Protein AF-A0A385XJV2-F1 (afdb_monomer_lite)

Sequence (93 aa):
YGNNIISGAIIPSSAAIGIHFYPIWEAASLDEWLYNGGPYELIVLHFILGVCCYIGREWELSYRLGMRPWISVAFTAPVAAAAAVFLVYPIGQ

Foldseek 3Di:
DPDDPVRDDQDAFACVCQPPDDACVNDPHPVRCSVRSVVLSVCLVVVLVVLVVVLVVQQVVCVVVVHDRCVSVVSVVVSVVSCCVSPVVSVVD

Secondary structure (DSSP, 8-state):
----TTT---PPPPTTTTTS---GGGSSSHHHHHHTTHHHHHHHHHHHHHHHHHHHHHHHHHHHTT--SHHHHHHHHHHHHHHIIIIIHHHT-

InterPro domains:
  IPR000484 Photosynthetic reaction centre, L/M [PF00124] (2-93)
  IPR036854 Photosystem II protein D1/D2 superfamily [G3DSA:1.20.85.10] (1-93)
  IPR036854 Photosystem II protein D1/D2 superfamily [SSF81483] (1-93)
  IPR055266 Photosystem II protein D1/D2 [PTHR33149] (1-93)

Radius of gyration: 17.24 Å; chains: 1; bounding box: 36×31×47 Å

pLDDT: mean 98.09, std 2.47, range [75.25, 98.81]

Structure (mmCIF, N/CA/C/O backbone):
data_AF-A0A385XJV2-F1
#
_entry.id   AF-A0A385XJV2-F1
#
loop_
_atom_site.group_PDB
_atom_site.id
_atom_site.type_symbol
_atom_site.label_atom_id
_atom_site.label_alt_id
_atom_site.label_comp_id
_atom_site.label_asym_id
_atom_site.label_entity_id
_atom_site.label_seq_id
_atom_site.pdbx_PDB_ins_code
_atom_site.Cartn_x
_atom_site.Cartn_y
_atom_site.Cartn_z
_atom_site.occupancy
_atom_site.B_iso_or_equiv
_atom_site.auth_seq_id
_atom_site.auth_comp_id
_atom_site.auth_asym_id
_atom_site.auth_atom_id
_atom_site.pdbx_PDB_model_num
ATOM 1 N N . TYR A 1 1 ? 18.210 12.908 -11.211 1.00 75.25 1 TYR A N 1
ATOM 2 C CA . TYR A 1 1 ? 16.818 13.169 -11.634 1.00 75.25 1 TYR A CA 1
ATOM 3 C C . TYR A 1 1 ? 16.303 14.427 -10.934 1.00 75.25 1 TYR A C 1
ATOM 5 O O . TYR A 1 1 ? 15.881 14.322 -9.794 1.00 75.25 1 TYR A O 1
ATOM 13 N N . GLY A 1 2 ? 16.442 15.617 -11.539 1.00 97.75 2 GLY A N 1
ATOM 14 C CA . GLY A 1 2 ? 16.261 16.939 -10.898 1.00 97.75 2 GLY A CA 1
ATOM 15 C C . GLY A 1 2 ? 14.828 17.316 -10.486 1.00 97.75 2 GLY A C 1
ATOM 16 O O . GLY A 1 2 ? 14.312 18.328 -10.946 1.00 97.75 2 GLY A O 1
ATOM 17 N N . ASN A 1 3 ? 14.200 16.513 -9.627 1.00 98.44 3 ASN A N 1
ATOM 18 C CA . ASN A 1 3 ? 12.860 16.733 -9.084 1.00 98.44 3 ASN A CA 1
ATOM 19 C C . ASN A 1 3 ? 12.902 17.455 -7.723 1.00 98.44 3 ASN A C 1
ATOM 21 O O . ASN A 1 3 ? 13.861 17.323 -6.964 1.00 98.44 3 ASN A O 1
ATOM 25 N N . ASN A 1 4 ? 11.833 18.185 -7.403 1.00 98.12 4 ASN A N 1
ATOM 26 C CA . ASN A 1 4 ? 11.556 18.779 -6.086 1.00 98.12 4 ASN A CA 1
ATOM 27 C C . ASN A 1 4 ? 10.420 18.015 -5.364 1.00 98.12 4 ASN A C 1
ATOM 29 O O . ASN A 1 4 ? 9.973 16.982 -5.850 1.00 98.12 4 ASN A O 1
ATOM 33 N N . ILE A 1 5 ? 9.920 18.517 -4.226 1.00 98.31 5 ILE A N 1
ATOM 34 C CA . ILE A 1 5 ? 8.858 17.848 -3.438 1.00 98.31 5 ILE A CA 1
ATOM 35 C C . ILE A 1 5 ? 7.557 17.648 -4.237 1.00 98.31 5 ILE A C 1
ATOM 37 O O . ILE A 1 5 ? 6.871 16.654 -4.038 1.00 98.31 5 ILE A O 1
ATOM 41 N N . ILE A 1 6 ? 7.217 18.570 -5.143 1.00 98.25 6 ILE A N 1
ATOM 42 C CA . ILE A 1 6 ? 5.969 18.514 -5.921 1.00 98.25 6 ILE A CA 1
ATOM 43 C C . ILE A 1 6 ? 6.101 17.603 -7.148 1.00 98.25 6 ILE A C 1
ATOM 45 O O . ILE A 1 6 ? 5.135 16.971 -7.557 1.00 98.25 6 ILE A O 1
ATOM 49 N N . SER A 1 7 ? 7.292 17.550 -7.747 1.00 98.12 7 SER A N 1
ATOM 50 C CA . SER A 1 7 ? 7.563 16.789 -8.981 1.00 98.12 7 SER A CA 1
ATOM 51 C C . SER A 1 7 ? 8.154 15.401 -8.734 1.00 98.12 7 SER A C 1
ATOM 53 O O . SER A 1 7 ? 8.184 14.573 -9.640 1.00 98.12 7 SER A O 1
ATOM 55 N N . GLY A 1 8 ? 8.645 15.136 -7.524 1.00 98.38 8 GLY A N 1
ATOM 56 C CA . GLY A 1 8 ? 9.188 13.843 -7.140 1.00 98.38 8 GLY A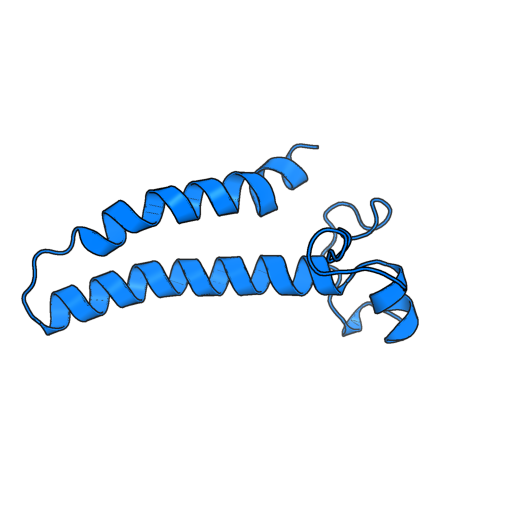 CA 1
ATOM 57 C C . GLY A 1 8 ? 8.086 12.801 -6.991 1.00 98.38 8 GLY A C 1
ATOM 58 O O . GLY A 1 8 ? 7.112 13.014 -6.277 1.00 98.38 8 GLY A O 1
ATOM 59 N N . ALA A 1 9 ? 8.268 11.652 -7.633 1.00 98.44 9 ALA A N 1
ATOM 60 C CA . ALA A 1 9 ? 7.369 10.515 -7.523 1.00 98.44 9 ALA A CA 1
ATOM 61 C C . ALA A 1 9 ? 8.149 9.205 -7.633 1.00 98.44 9 ALA A C 1
ATOM 63 O O . ALA A 1 9 ? 9.250 9.160 -8.190 1.00 98.44 9 ALA A O 1
ATOM 64 N N . ILE A 1 10 ? 7.542 8.134 -7.130 1.00 98.38 10 ILE A N 1
ATOM 65 C CA . ILE A 1 10 ? 7.939 6.766 -7.454 1.00 98.38 10 ILE A CA 1
ATOM 66 C C . ILE A 1 10 ? 7.088 6.353 -8.648 1.00 98.38 10 ILE A C 1
ATOM 68 O O . ILE A 1 10 ? 5.862 6.304 -8.552 1.00 98.38 10 ILE A O 1
ATOM 72 N N . ILE A 1 11 ? 7.742 6.138 -9.786 1.00 98.25 11 ILE A N 1
ATOM 73 C CA . ILE A 1 11 ? 7.063 5.809 -11.040 1.00 98.25 11 ILE A CA 1
ATOM 74 C C . ILE A 1 11 ? 6.489 4.383 -10.945 1.00 98.25 11 ILE A C 1
ATOM 76 O O . ILE A 1 11 ? 7.197 3.509 -10.438 1.00 98.25 11 ILE A O 1
ATOM 80 N N . PRO A 1 12 ? 5.242 4.139 -11.405 1.00 98.38 12 PRO A N 1
ATOM 81 C CA . PRO A 1 12 ? 4.653 2.803 -11.440 1.00 98.38 12 PRO A CA 1
ATOM 82 C C . PRO A 1 12 ? 5.500 1.781 -12.199 1.00 98.38 12 PRO A C 1
ATOM 84 O O . PRO A 1 12 ? 6.268 2.139 -13.094 1.00 98.38 12 PRO A O 1
ATOM 87 N N . SER A 1 13 ? 5.329 0.507 -11.851 1.00 98.31 13 SER A N 1
ATOM 88 C CA . SER A 1 13 ? 6.000 -0.605 -12.526 1.00 98.31 13 SER A CA 1
ATOM 89 C C . SER A 1 13 ? 5.644 -0.653 -14.016 1.00 98.31 13 SER A C 1
ATOM 91 O O . SER A 1 13 ? 4.554 -0.253 -14.430 1.00 98.31 13 SER A O 1
ATOM 93 N N . SER A 1 14 ? 6.593 -1.112 -14.832 1.00 98.31 14 SER A N 1
ATOM 94 C CA . SER A 1 14 ? 6.451 -1.147 -16.290 1.00 98.31 14 SER A CA 1
ATOM 95 C C . SER A 1 14 ? 5.224 -1.952 -16.734 1.00 98.31 14 SER A C 1
ATOM 97 O O . SER A 1 14 ? 5.007 -3.069 -16.271 1.00 98.31 14 SER A O 1
ATOM 99 N N . ALA A 1 15 ? 4.476 -1.451 -17.722 1.00 97.94 15 ALA A N 1
ATOM 100 C CA . ALA A 1 15 ? 3.358 -2.185 -18.323 1.00 97.94 15 ALA A CA 1
ATOM 101 C C . ALA A 1 15 ? 3.791 -3.500 -19.006 1.00 97.94 15 ALA A C 1
ATOM 103 O O . ALA A 1 15 ? 2.955 -4.368 -19.233 1.00 97.94 15 ALA A O 1
ATOM 104 N N . ALA A 1 16 ? 5.087 -3.673 -19.301 1.00 98.12 16 ALA A N 1
ATOM 105 C CA . ALA A 1 16 ? 5.634 -4.943 -19.782 1.00 98.12 16 ALA A CA 1
ATOM 106 C C . ALA A 1 16 ? 5.584 -6.060 -18.720 1.00 98.12 16 ALA A C 1
ATOM 108 O O . ALA A 1 16 ? 5.533 -7.230 -19.083 1.00 98.12 16 ALA A O 1
ATOM 109 N N . ILE A 1 17 ? 5.579 -5.703 -17.428 1.00 98.06 17 ILE A N 1
ATOM 110 C CA . ILE A 1 17 ? 5.354 -6.639 -16.315 1.00 98.06 17 ILE A CA 1
ATOM 111 C C . ILE A 1 17 ? 3.857 -6.961 -16.192 1.00 98.06 17 ILE A C 1
ATOM 113 O O . ILE A 1 17 ? 3.486 -8.085 -15.867 1.00 98.06 17 ILE A O 1
ATOM 117 N N . GLY A 1 18 ? 2.974 -5.995 -16.458 1.00 96.44 18 GLY A N 1
ATOM 118 C CA . GLY A 1 18 ? 1.533 -6.172 -16.277 1.00 96.44 18 GLY A CA 1
ATOM 119 C C . GLY A 1 18 ? 1.185 -6.482 -14.816 1.00 96.44 18 GLY A C 1
ATOM 120 O O . GLY A 1 18 ? 1.535 -5.714 -13.925 1.00 96.44 18 GLY A O 1
ATOM 121 N N . ILE A 1 19 ? 0.510 -7.612 -14.580 1.00 96.12 19 ILE A N 1
ATOM 122 C CA . ILE A 1 19 ? 0.112 -8.097 -13.242 1.00 96.12 19 ILE A CA 1
ATOM 123 C C . ILE A 1 19 ? 1.018 -9.217 -12.705 1.00 96.12 19 ILE A C 1
ATOM 125 O O . ILE A 1 19 ? 0.659 -9.901 -11.743 1.00 96.12 19 ILE A O 1
ATOM 129 N N . HIS A 1 20 ? 2.162 -9.462 -13.348 1.00 98.12 20 HIS A N 1
ATOM 130 C CA . HIS A 1 20 ? 3.139 -10.413 -12.833 1.00 98.12 20 HIS A CA 1
ATOM 131 C C . HIS A 1 20 ? 3.767 -9.887 -11.543 1.00 98.12 20 HIS A C 1
ATOM 133 O O . HIS A 1 20 ? 4.045 -8.700 -11.417 1.00 98.12 20 HIS A O 1
ATOM 139 N N . PHE A 1 21 ? 4.011 -10.798 -10.602 1.00 98.25 21 PHE A N 1
ATOM 140 C CA . PHE A 1 21 ? 4.727 -10.475 -9.376 1.00 98.25 21 PHE A CA 1
ATOM 141 C C . PHE A 1 21 ? 6.218 -10.304 -9.686 1.00 98.25 21 PHE A C 1
ATOM 143 O O . PHE A 1 21 ? 6.850 -11.276 -10.106 1.00 98.25 21 PHE A O 1
ATOM 150 N N . TYR A 1 22 ? 6.779 -9.106 -9.484 1.00 98.56 22 TYR A N 1
ATOM 151 C CA . TYR A 1 22 ? 8.168 -8.777 -9.839 1.00 98.56 22 TYR A CA 1
ATOM 152 C C . TYR A 1 22 ? 9.027 -8.403 -8.611 1.00 98.56 22 TYR A C 1
ATOM 154 O O . TYR A 1 22 ? 9.419 -7.244 -8.398 1.00 98.56 22 TYR A O 1
ATOM 162 N N . PRO A 1 23 ? 9.347 -9.389 -7.752 1.00 98.50 23 PRO A N 1
ATOM 163 C CA . PRO A 1 23 ? 10.214 -9.183 -6.601 1.00 98.50 23 PRO A CA 1
ATOM 164 C C . PRO A 1 23 ? 11.670 -8.967 -7.032 1.00 98.50 23 PRO A C 1
ATOM 166 O O . PRO A 1 23 ? 12.071 -9.283 -8.148 1.00 98.50 23 PRO A O 1
ATOM 169 N N . ILE A 1 24 ? 12.504 -8.484 -6.106 1.00 98.62 24 ILE A N 1
ATOM 170 C CA . ILE A 1 24 ? 13.921 -8.174 -6.377 1.00 98.62 24 ILE A CA 1
ATOM 171 C C . ILE A 1 24 ? 14.676 -9.367 -6.987 1.00 98.62 24 ILE A C 1
ATOM 173 O O . ILE A 1 24 ? 15.530 -9.173 -7.844 1.00 98.62 24 ILE A O 1
ATOM 177 N N . TRP A 1 25 ? 14.364 -10.594 -6.559 1.00 98.38 25 TRP A N 1
ATOM 178 C CA . TRP A 1 25 ? 15.040 -11.811 -7.023 1.00 98.38 25 TRP A CA 1
ATOM 179 C C . TRP A 1 25 ? 14.574 -12.319 -8.395 1.00 98.38 25 TRP A C 1
ATOM 181 O O . TRP A 1 25 ? 15.137 -13.295 -8.879 1.00 98.38 25 TRP A O 1
ATOM 191 N N . GLU A 1 26 ? 13.568 -11.690 -9.005 1.00 98.44 26 GLU A N 1
ATOM 192 C CA . GLU A 1 26 ? 13.141 -12.000 -10.377 1.00 98.44 26 GLU A CA 1
ATOM 193 C C . GLU A 1 26 ? 13.960 -11.221 -11.421 1.00 98.44 26 GLU A C 1
ATOM 195 O O . GLU A 1 26 ? 14.035 -11.614 -12.581 1.00 98.44 26 GLU A O 1
ATOM 200 N N . ALA A 1 27 ? 14.615 -10.131 -11.009 1.00 98.38 27 ALA A N 1
ATOM 201 C CA . ALA A 1 27 ? 15.500 -9.351 -11.867 1.00 98.38 27 ALA A CA 1
ATOM 202 C C . ALA A 1 27 ? 16.908 -9.966 -11.928 1.00 98.38 27 ALA A C 1
ATOM 204 O O . ALA A 1 27 ? 17.423 -10.480 -10.932 1.00 98.38 27 ALA A O 1
ATOM 205 N N . ALA A 1 28 ? 17.601 -9.825 -13.061 1.00 98.38 28 ALA A N 1
ATOM 206 C CA . ALA A 1 28 ? 18.998 -10.239 -13.192 1.00 98.38 28 ALA A CA 1
ATOM 207 C C . ALA A 1 28 ? 19.959 -9.328 -12.405 1.00 98.38 28 ALA A C 1
ATOM 209 O O . ALA A 1 28 ? 21.094 -9.708 -12.111 1.00 98.38 28 ALA A O 1
ATOM 210 N N . SER A 1 29 ? 19.528 -8.106 -12.076 1.00 98.56 29 SER A N 1
ATOM 211 C CA . SER A 1 29 ? 20.297 -7.140 -11.292 1.00 98.56 29 SER A CA 1
ATOM 212 C C . SER A 1 29 ? 19.399 -6.105 -10.613 1.00 98.56 29 SER A C 1
ATOM 214 O O . SER A 1 29 ? 18.245 -5.903 -10.995 1.00 98.56 29 SER A O 1
ATOM 216 N N . LEU A 1 30 ? 19.953 -5.381 -9.635 1.00 98.62 30 LEU A N 1
ATOM 217 C CA . LEU A 1 30 ? 19.247 -4.266 -9.003 1.00 98.62 30 LEU A CA 1
ATOM 218 C C . LEU A 1 30 ? 18.979 -3.115 -9.988 1.00 98.62 30 LEU A C 1
ATOM 220 O O . LEU A 1 30 ? 17.933 -2.480 -9.902 1.00 98.62 30 LEU A O 1
ATOM 224 N N . ASP A 1 31 ? 19.887 -2.863 -10.934 1.00 98.62 31 ASP A N 1
ATOM 225 C CA . ASP A 1 31 ? 19.719 -1.803 -11.935 1.00 98.62 31 ASP A CA 1
ATOM 226 C C . ASP A 1 31 ? 18.534 -2.089 -12.864 1.00 98.62 31 ASP A C 1
ATOM 228 O O . ASP A 1 31 ? 17.725 -1.200 -13.127 1.00 98.62 31 ASP A O 1
ATOM 232 N N . GLU A 1 32 ? 18.378 -3.342 -13.303 1.00 98.62 32 GLU A N 1
ATOM 233 C CA . GLU A 1 32 ? 17.199 -3.783 -14.056 1.00 98.62 32 GLU A CA 1
ATOM 234 C C . GLU A 1 32 ? 15.918 -3.638 -13.225 1.00 98.62 32 GLU A C 1
ATOM 236 O O . GLU A 1 32 ? 14.899 -3.146 -13.714 1.00 98.62 32 GLU A O 1
ATOM 241 N N . TRP A 1 33 ? 15.959 -4.030 -11.949 1.00 98.75 33 TRP A N 1
ATOM 242 C CA . TRP A 1 33 ? 14.810 -3.898 -11.057 1.00 98.75 33 TRP A CA 1
ATOM 243 C C . TRP A 1 33 ? 14.379 -2.434 -10.873 1.00 98.75 33 TRP A C 1
ATOM 245 O O . TRP A 1 33 ? 13.186 -2.122 -10.924 1.00 98.75 33 TRP A O 1
ATOM 255 N N . LEU A 1 34 ? 15.342 -1.517 -10.728 1.00 98.62 34 LEU A N 1
ATOM 256 C CA . LEU A 1 34 ? 15.090 -0.075 -10.658 1.00 98.62 34 LEU A CA 1
ATOM 257 C C . LEU A 1 34 ? 14.570 0.484 -11.987 1.00 98.62 34 LEU A C 1
ATOM 259 O O . LEU A 1 34 ? 13.653 1.305 -11.975 1.00 98.62 34 LEU A O 1
ATOM 263 N N . TYR A 1 35 ? 15.115 0.029 -13.117 1.00 98.44 35 TYR A N 1
ATOM 264 C CA . TYR A 1 35 ? 14.679 0.445 -14.451 1.00 98.44 35 TYR A CA 1
ATOM 265 C C . TYR A 1 35 ? 13.210 0.089 -14.714 1.00 98.44 35 TYR A C 1
ATOM 267 O O . TYR A 1 35 ? 12.459 0.907 -15.241 1.00 98.44 35 TYR A O 1
ATOM 275 N N . ASN A 1 36 ? 12.784 -1.102 -14.29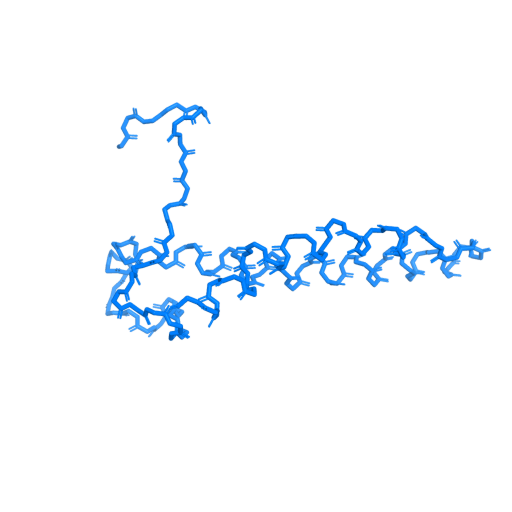1 1.00 98.62 36 ASN A N 1
ATOM 276 C CA . ASN A 1 36 ? 11.424 -1.598 -14.504 1.00 98.62 36 ASN A CA 1
ATOM 277 C C . ASN A 1 36 ? 10.401 -1.124 -13.453 1.00 98.62 36 ASN A C 1
ATOM 279 O O . ASN A 1 36 ? 9.235 -1.523 -13.501 1.00 98.62 36 ASN A O 1
ATOM 283 N N . GLY A 1 37 ? 10.801 -0.264 -12.510 1.00 98.44 37 GLY A N 1
ATOM 284 C CA . GLY A 1 37 ? 9.896 0.272 -11.490 1.00 98.44 37 GLY A CA 1
ATOM 285 C C . GLY A 1 37 ? 9.514 -0.745 -10.410 1.00 98.44 37 GLY A C 1
ATOM 286 O O . GLY A 1 37 ? 8.447 -0.636 -9.808 1.00 98.44 37 GLY A O 1
ATOM 287 N N . GLY A 1 38 ? 10.382 -1.715 -10.122 1.00 98.50 38 GLY A N 1
ATOM 288 C CA . GLY A 1 38 ? 10.188 -2.678 -9.038 1.00 98.50 38 GLY A CA 1
ATOM 289 C C . GLY A 1 38 ? 9.921 -2.073 -7.642 1.00 98.50 38 GLY A C 1
ATOM 290 O O . GLY A 1 38 ? 9.121 -2.646 -6.897 1.00 98.50 38 GLY A O 1
ATOM 291 N N . PRO A 1 39 ? 10.483 -0.898 -7.261 1.00 98.81 39 PRO A N 1
ATOM 292 C CA . PRO A 1 39 ? 10.147 -0.263 -5.985 1.00 98.81 39 PRO A CA 1
ATOM 293 C C . PRO A 1 39 ? 8.657 0.022 -5.790 1.00 98.81 39 PRO A C 1
ATOM 295 O O . PRO A 1 39 ? 8.181 -0.028 -4.658 1.00 98.81 39 PRO A O 1
ATOM 298 N N . TYR A 1 40 ? 7.922 0.329 -6.863 1.00 98.75 40 TYR A N 1
ATOM 299 C CA . TYR A 1 40 ? 6.502 0.663 -6.772 1.00 98.75 40 TYR A CA 1
ATOM 300 C C . TYR A 1 40 ? 5.682 -0.522 -6.260 1.00 98.75 40 TYR A C 1
ATOM 302 O O . TYR A 1 40 ? 4.966 -0.388 -5.267 1.00 98.75 40 TYR A O 1
ATOM 310 N N . GLU A 1 41 ? 5.845 -1.691 -6.882 1.00 98.50 41 GLU A N 1
ATOM 311 C CA . GLU A 1 41 ? 5.154 -2.917 -6.485 1.00 98.50 41 GLU A CA 1
ATOM 312 C C . GLU A 1 41 ? 5.512 -3.321 -5.048 1.00 98.50 41 GLU A C 1
ATOM 314 O O . GLU A 1 41 ? 4.623 -3.578 -4.233 1.00 98.50 41 GLU A O 1
ATOM 319 N N . LEU A 1 42 ? 6.804 -3.282 -4.694 1.00 98.69 42 LEU A N 1
ATOM 320 C CA . LEU A 1 42 ? 7.261 -3.578 -3.335 1.00 98.69 42 LEU A CA 1
ATOM 321 C C . LEU A 1 42 ? 6.566 -2.675 -2.311 1.00 98.69 42 LEU A C 1
ATOM 323 O O . LEU A 1 42 ? 6.026 -3.176 -1.323 1.00 98.69 42 LEU A O 1
ATOM 327 N N . ILE A 1 43 ? 6.567 -1.359 -2.537 1.00 98.75 43 ILE A N 1
ATOM 328 C CA . ILE A 1 43 ? 5.983 -0.388 -1.606 1.00 98.75 43 ILE A CA 1
ATOM 329 C C . ILE A 1 43 ? 4.478 -0.595 -1.484 1.00 98.75 43 ILE A C 1
ATOM 331 O O . ILE A 1 43 ? 3.982 -0.672 -0.363 1.00 98.75 43 ILE A O 1
ATOM 335 N N . VAL A 1 44 ? 3.759 -0.710 -2.603 1.00 98.56 44 VAL A N 1
ATOM 336 C CA . VAL A 1 44 ? 2.299 -0.867 -2.604 1.00 98.56 44 VAL A CA 1
ATOM 337 C C . VAL A 1 44 ? 1.886 -2.131 -1.851 1.00 98.56 44 VAL A C 1
ATOM 339 O O . VAL A 1 44 ? 1.047 -2.055 -0.953 1.00 98.56 44 VAL A O 1
ATOM 342 N N . LEU A 1 45 ? 2.498 -3.281 -2.147 1.00 98.50 45 LEU A N 1
ATOM 343 C CA . LEU A 1 45 ? 2.118 -4.547 -1.517 1.00 98.50 45 LEU A CA 1
ATOM 344 C C . LEU A 1 45 ? 2.401 -4.550 -0.008 1.00 98.50 45 LEU A C 1
ATOM 346 O O . LEU A 1 45 ? 1.530 -4.918 0.785 1.00 98.50 45 LEU A O 1
ATOM 350 N N . HIS A 1 46 ? 3.580 -4.084 0.415 1.00 98.69 46 HIS A N 1
ATOM 351 C CA . HIS A 1 46 ? 3.915 -4.011 1.842 1.00 98.69 46 HIS A CA 1
ATOM 352 C C . HIS A 1 46 ? 3.078 -2.961 2.576 1.00 98.69 46 HIS A C 1
ATOM 354 O O . HIS A 1 46 ? 2.677 -3.191 3.718 1.00 98.69 46 HIS A O 1
ATOM 360 N N . PHE A 1 47 ? 2.776 -1.831 1.931 1.00 98.75 47 PHE A N 1
ATOM 361 C CA . PHE A 1 47 ? 1.890 -0.810 2.478 1.00 98.75 47 PHE A CA 1
ATOM 362 C C . PHE A 1 47 ? 0.496 -1.378 2.744 1.00 98.75 47 PHE A C 1
ATOM 364 O O . PHE A 1 47 ? 0.007 -1.238 3.863 1.00 98.75 47 PHE A O 1
ATOM 371 N N . ILE A 1 48 ? -0.113 -2.065 1.768 1.00 98.50 48 ILE A N 1
ATOM 372 C CA . ILE A 1 48 ? -1.452 -2.655 1.915 1.00 98.50 48 ILE A CA 1
ATOM 373 C C . ILE A 1 48 ? -1.481 -3.685 3.050 1.00 98.50 48 ILE A C 1
ATOM 375 O O . ILE A 1 48 ? -2.361 -3.620 3.907 1.00 98.50 48 ILE A O 1
ATOM 379 N N . LEU A 1 49 ? -0.492 -4.582 3.126 1.00 98.62 49 LEU A N 1
ATOM 380 C CA . LEU A 1 49 ? -0.375 -5.517 4.251 1.00 98.62 49 LEU A CA 1
ATOM 381 C C . LEU A 1 49 ? -0.244 -4.775 5.590 1.00 98.62 49 LEU A C 1
ATOM 383 O O . LEU A 1 49 ? -0.940 -5.099 6.553 1.00 98.62 49 LEU A O 1
ATOM 387 N N . GLY A 1 50 ? 0.603 -3.746 5.640 1.00 98.75 50 GLY A N 1
ATOM 388 C CA . GLY A 1 50 ? 0.820 -2.923 6.825 1.00 98.75 50 GLY A CA 1
ATOM 389 C C . GLY A 1 50 ? -0.452 -2.233 7.320 1.00 98.75 50 GLY A C 1
ATOM 390 O O . GLY A 1 50 ? -0.772 -2.331 8.505 1.00 98.75 50 GLY A O 1
ATOM 391 N N . VAL A 1 51 ? -1.212 -1.576 6.437 1.00 98.69 51 VAL A N 1
ATOM 392 C CA . VAL A 1 51 ? -2.450 -0.878 6.830 1.00 98.69 51 VAL A CA 1
ATOM 393 C C . VAL A 1 51 ? -3.582 -1.842 7.182 1.00 98.69 51 VAL A C 1
ATOM 395 O O . VAL A 1 51 ? -4.350 -1.554 8.098 1.00 98.69 51 VAL A O 1
ATOM 398 N N . CYS A 1 52 ? -3.647 -3.018 6.550 1.00 98.50 52 CYS A N 1
ATOM 399 C CA . CYS A 1 52 ? -4.571 -4.083 6.946 1.00 98.50 52 CYS A CA 1
ATOM 400 C C . CYS A 1 52 ? -4.279 -4.580 8.369 1.00 98.50 52 CYS A C 1
ATOM 402 O O . CYS A 1 52 ? -5.187 -4.674 9.197 1.00 98.50 52 CYS A O 1
ATOM 404 N N . CYS A 1 53 ? -3.008 -4.821 8.699 1.00 98.69 53 CYS A N 1
ATOM 405 C CA . CYS A 1 53 ? -2.597 -5.138 10.067 1.00 98.69 53 CYS A CA 1
ATOM 406 C C . CYS A 1 53 ? -2.884 -3.980 11.034 1.00 98.69 53 CYS A C 1
ATOM 408 O O . CYS A 1 53 ? -3.247 -4.211 12.187 1.00 98.69 53 CYS A O 1
ATOM 410 N N . TYR A 1 54 ? -2.765 -2.732 10.576 1.00 98.75 54 TYR A N 1
ATOM 411 C CA . TYR A 1 54 ? -3.039 -1.557 11.396 1.00 98.75 54 TYR A CA 1
ATOM 412 C C . TYR A 1 54 ? -4.520 -1.445 11.793 1.00 98.75 54 TYR A C 1
ATOM 414 O O . TYR A 1 54 ? -4.797 -1.139 12.951 1.00 98.75 54 TYR A O 1
ATOM 422 N N . ILE A 1 55 ? -5.461 -1.797 10.902 1.00 98.69 55 ILE A N 1
ATOM 423 C CA . ILE A 1 55 ? -6.888 -1.951 11.259 1.00 98.69 55 ILE A CA 1
ATOM 424 C C . ILE A 1 55 ? -7.033 -2.927 12.438 1.00 98.69 55 ILE A C 1
ATOM 426 O O . ILE A 1 55 ? -7.708 -2.632 13.428 1.00 98.69 55 ILE A O 1
ATOM 430 N N . GLY A 1 56 ? -6.371 -4.086 12.348 1.00 98.50 56 GLY A N 1
ATOM 431 C CA . GLY A 1 56 ? -6.373 -5.098 13.406 1.00 98.50 56 GLY A CA 1
ATOM 432 C C . GLY A 1 56 ? -5.767 -4.586 14.714 1.00 98.50 56 GLY A C 1
ATOM 4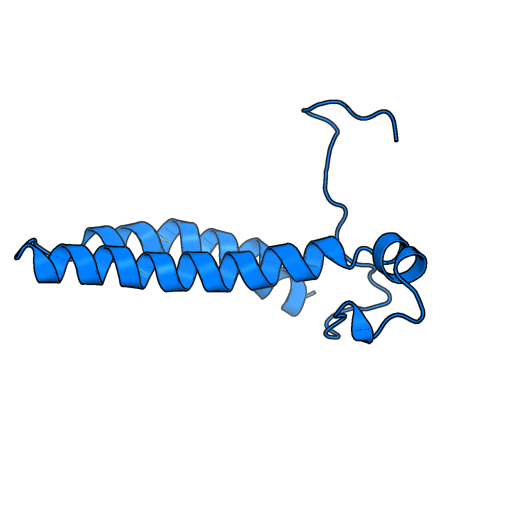33 O O . GLY A 1 56 ? -6.323 -4.827 15.781 1.00 98.50 56 GLY A O 1
ATOM 434 N N . ARG A 1 57 ? -4.678 -3.814 14.638 1.00 98.81 57 ARG A N 1
ATOM 435 C CA . ARG A 1 57 ? -4.029 -3.192 15.800 1.00 98.81 57 ARG A CA 1
ATOM 436 C C . ARG A 1 57 ? -4.936 -2.184 16.508 1.00 98.81 57 ARG A C 1
ATOM 438 O O . ARG A 1 57 ? -4.963 -2.169 17.737 1.00 98.81 57 ARG A O 1
ATOM 445 N N . GLU A 1 58 ? -5.665 -1.345 15.770 1.00 98.69 58 GLU A N 1
ATOM 446 C CA . GLU A 1 58 ? -6.628 -0.405 16.366 1.00 98.69 58 GLU A CA 1
ATOM 447 C C . GLU A 1 58 ? -7.733 -1.142 17.124 1.00 98.69 58 GLU A C 1
ATOM 449 O O . GLU A 1 58 ? -8.081 -0.773 18.250 1.00 98.69 58 GLU A O 1
ATOM 454 N N . TRP A 1 59 ? -8.244 -2.224 16.534 1.00 98.69 59 TRP A N 1
ATOM 455 C CA . TRP A 1 59 ? -9.209 -3.089 17.197 1.00 98.69 59 TRP A CA 1
ATOM 456 C C . TRP A 1 59 ? -8.611 -3.759 18.439 1.00 98.69 59 TRP A C 1
ATOM 458 O O . TRP A 1 59 ? -9.209 -3.681 19.514 1.00 98.69 59 TRP A O 1
ATOM 468 N N . GLU A 1 60 ? -7.426 -4.366 18.326 1.00 98.81 60 GLU A N 1
ATOM 469 C CA . GLU A 1 60 ? -6.785 -5.076 19.432 1.00 98.81 60 GLU A CA 1
ATOM 470 C C . GLU A 1 60 ? -6.578 -4.142 20.625 1.00 98.81 60 GLU A C 1
ATOM 472 O O . GLU A 1 60 ? -6.974 -4.477 21.741 1.00 98.81 60 GLU A O 1
ATOM 477 N N . LEU A 1 61 ? -6.031 -2.944 20.403 1.00 98.75 61 LEU A N 1
ATOM 478 C CA . LEU A 1 61 ? -5.824 -1.978 21.479 1.00 98.75 61 LEU A CA 1
ATOM 479 C C . LEU A 1 61 ? -7.150 -1.564 22.131 1.00 98.75 61 LEU A C 1
ATOM 481 O O . LEU A 1 61 ? -7.228 -1.502 23.359 1.00 98.75 61 LEU A O 1
ATOM 485 N N . SER A 1 62 ? -8.198 -1.333 21.330 1.00 98.56 62 SER A N 1
ATOM 486 C CA . SER A 1 62 ? -9.526 -1.004 21.860 1.00 98.56 62 SER A CA 1
ATOM 487 C C . SER A 1 62 ? -10.052 -2.108 22.783 1.00 98.56 62 SER A C 1
ATOM 489 O O . SER A 1 62 ? -10.542 -1.816 23.872 1.00 98.56 62 SER A O 1
ATOM 491 N N . TYR A 1 63 ? -9.852 -3.374 22.407 1.00 98.38 63 TYR A N 1
ATOM 492 C CA . TYR A 1 63 ? -10.238 -4.524 23.215 1.00 98.38 63 TYR A CA 1
ATOM 493 C C . TYR A 1 63 ? -9.432 -4.611 24.517 1.00 98.38 63 TYR A C 1
ATOM 495 O O . TYR A 1 63 ? -10.017 -4.758 25.589 1.00 98.38 63 TYR A O 1
ATOM 503 N N . ARG A 1 64 ? -8.100 -4.458 24.453 1.00 98.69 64 ARG A N 1
ATOM 504 C CA . ARG A 1 64 ? -7.221 -4.508 25.640 1.00 98.69 64 ARG A CA 1
ATOM 505 C C . ARG A 1 64 ? -7.553 -3.430 26.673 1.00 98.69 64 ARG A C 1
ATOM 507 O O . ARG A 1 64 ? -7.347 -3.656 27.860 1.00 98.69 64 ARG A O 1
ATOM 514 N N . LEU A 1 65 ? -8.061 -2.280 26.229 1.00 98.62 65 LEU A N 1
ATOM 515 C CA . LEU A 1 65 ? -8.441 -1.159 27.091 1.00 98.62 65 LEU A CA 1
ATOM 516 C C . LEU A 1 65 ? -9.934 -1.145 27.469 1.00 98.62 65 LEU A C 1
ATOM 518 O O . LEU A 1 65 ? -10.374 -0.221 28.148 1.00 98.62 65 LEU A O 1
ATOM 522 N N . GLY A 1 66 ? -10.730 -2.128 27.030 1.00 98.25 66 GLY A N 1
ATOM 523 C CA . GLY A 1 66 ? -12.177 -2.155 27.280 1.00 98.25 66 GLY A CA 1
ATOM 524 C C . GLY A 1 66 ? -12.947 -1.015 26.597 1.00 98.25 66 GLY A C 1
ATOM 525 O O . GLY A 1 66 ? -14.031 -0.636 27.040 1.00 98.25 66 GLY A O 1
ATOM 526 N N . MET A 1 67 ? -12.386 -0.440 25.532 1.00 98.75 67 MET A N 1
ATOM 527 C CA . MET A 1 67 ? -13.015 0.605 24.729 1.00 98.75 67 MET A CA 1
ATOM 528 C C . MET A 1 67 ? -14.028 0.005 23.748 1.00 98.75 67 MET A C 1
ATOM 530 O O . MET A 1 67 ? -13.996 -1.179 23.414 1.00 98.75 67 MET A O 1
ATOM 534 N N . ARG A 1 68 ? -14.924 0.846 23.223 1.00 98.38 68 ARG A N 1
ATOM 535 C CA . ARG A 1 68 ? -15.825 0.430 22.143 1.00 98.38 68 ARG A CA 1
ATOM 536 C C . ARG A 1 68 ? -15.046 0.356 20.802 1.00 98.38 68 ARG A C 1
ATOM 538 O O . ARG A 1 68 ? -14.285 1.281 20.516 1.00 98.38 68 ARG A O 1
ATOM 545 N N . 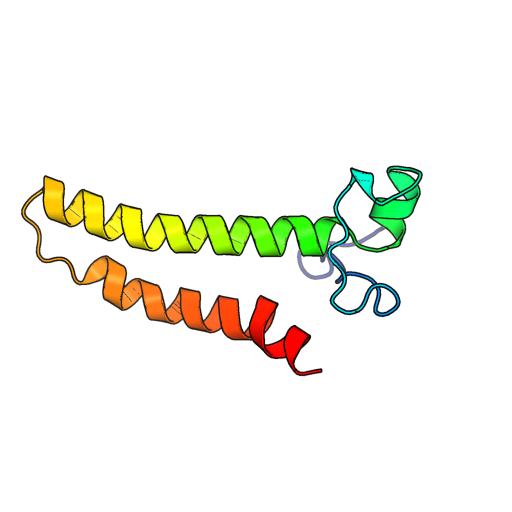PRO A 1 69 ? -15.242 -0.669 19.950 1.00 97.12 69 PRO A N 1
ATOM 546 C CA . PRO A 1 69 ? -14.273 -1.036 18.905 1.00 97.12 69 PRO A CA 1
ATOM 547 C C . PRO A 1 69 ? -14.479 -0.383 17.518 1.00 97.12 69 PRO A C 1
ATOM 549 O O . PRO A 1 69 ? -14.121 -0.981 16.509 1.00 97.12 69 PRO A O 1
ATOM 552 N N . TRP A 1 70 ? -15.075 0.810 17.403 1.00 98.38 70 TRP A N 1
ATOM 553 C CA . TRP A 1 70 ? -15.430 1.369 16.075 1.00 98.38 70 TRP A CA 1
ATOM 554 C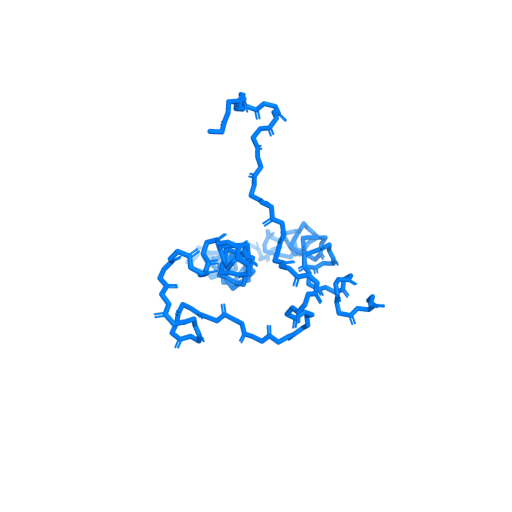 C . TRP A 1 70 ? -14.375 2.256 15.414 1.00 98.38 70 TRP A C 1
ATOM 556 O O . TRP A 1 70 ? -14.591 2.686 14.283 1.00 98.38 70 TRP A O 1
ATOM 566 N N . ILE A 1 71 ? -13.243 2.521 16.073 1.00 98.25 71 ILE A N 1
ATOM 567 C CA . ILE A 1 71 ? -12.137 3.276 15.456 1.00 98.25 71 ILE A CA 1
ATOM 568 C C . ILE A 1 71 ? -11.601 2.498 14.245 1.00 98.25 71 ILE A C 1
ATOM 570 O O . ILE A 1 71 ? -11.584 3.037 13.141 1.00 98.25 71 ILE A O 1
ATOM 574 N N . SER A 1 72 ? -11.323 1.202 14.424 1.00 98.06 72 SER A N 1
ATOM 575 C CA . SER A 1 72 ? -10.870 0.321 13.341 1.00 98.06 72 SER A CA 1
ATOM 576 C C . SER A 1 72 ? -11.875 0.237 12.196 1.00 98.06 72 SER A C 1
ATOM 578 O O . SER A 1 72 ? -11.488 0.239 11.031 1.00 98.06 72 SER A O 1
ATOM 580 N N . VAL A 1 73 ? -13.176 0.220 12.512 1.00 98.56 73 VAL A N 1
ATOM 581 C CA . VAL A 1 73 ? -14.251 0.209 11.511 1.00 98.56 73 VAL A CA 1
ATOM 582 C C . VAL A 1 73 ? -14.242 1.499 10.693 1.00 98.56 73 VAL A C 1
ATOM 584 O O . VAL A 1 73 ? -14.285 1.433 9.468 1.00 98.56 73 VAL A O 1
ATOM 587 N N . ALA A 1 74 ? -14.128 2.666 11.331 1.00 98.69 74 ALA A N 1
ATOM 588 C CA . ALA A 1 74 ? -14.020 3.937 10.615 1.00 98.69 74 ALA A CA 1
ATOM 589 C C . ALA A 1 74 ? -12.759 3.990 9.732 1.00 98.69 74 ALA A C 1
ATOM 591 O O . ALA A 1 74 ? -12.821 4.461 8.596 1.00 98.69 74 ALA A O 1
ATOM 592 N N . PHE A 1 75 ? -11.639 3.444 10.213 1.00 98.69 75 PHE A N 1
ATOM 593 C CA . PHE A 1 75 ? -10.383 3.393 9.466 1.00 98.69 75 PHE A CA 1
ATOM 594 C C . PHE A 1 75 ? -10.427 2.461 8.242 1.00 98.69 75 PHE A C 1
ATOM 596 O O . PHE A 1 75 ? -9.644 2.632 7.308 1.00 98.69 75 PHE A O 1
ATOM 603 N N . THR A 1 76 ? -11.390 1.535 8.156 1.00 98.50 76 THR A N 1
ATOM 604 C CA . THR A 1 76 ? -11.565 0.726 6.936 1.00 98.50 76 THR A CA 1
ATOM 605 C C . THR A 1 76 ? -11.925 1.562 5.704 1.00 98.50 76 THR A C 1
ATOM 607 O O . THR A 1 76 ? -11.553 1.176 4.600 1.00 98.50 76 THR A O 1
ATOM 610 N N . ALA A 1 77 ? -12.577 2.722 5.858 1.00 98.69 77 ALA A N 1
ATOM 611 C CA . ALA A 1 77 ? -12.950 3.579 4.731 1.00 98.69 77 ALA A CA 1
ATOM 612 C C . ALA A 1 77 ? -11.733 4.095 3.926 1.00 98.69 77 ALA A C 1
ATOM 614 O O . ALA A 1 77 ? -11.684 3.856 2.716 1.00 98.69 77 ALA A O 1
ATOM 615 N N . PRO A 1 78 ? -10.721 4.750 4.536 1.00 98.62 78 PRO A N 1
ATOM 616 C CA . PRO A 1 78 ? -9.519 5.150 3.805 1.00 98.62 78 PRO A CA 1
ATOM 617 C C . PRO A 1 78 ? -8.685 3.958 3.317 1.00 98.62 78 PRO A C 1
ATOM 619 O O . PRO A 1 78 ? -8.109 4.044 2.233 1.00 98.62 78 PRO A O 1
ATOM 622 N N . VAL A 1 79 ? -8.644 2.835 4.047 1.00 98.62 79 VAL A N 1
ATOM 623 C CA . VAL A 1 79 ? -7.935 1.629 3.576 1.00 98.62 79 VAL A CA 1
ATOM 624 C C . VAL A 1 79 ? -8.601 1.045 2.329 1.00 98.62 79 VAL A C 1
ATOM 626 O O . VAL A 1 79 ? -7.907 0.697 1.377 1.00 98.62 79 VAL A O 1
ATOM 629 N N . ALA A 1 80 ? -9.934 1.004 2.281 1.00 98.69 80 ALA A N 1
ATOM 630 C CA . ALA A 1 80 ? -10.673 0.571 1.099 1.00 98.69 80 ALA A CA 1
ATOM 631 C C . ALA A 1 80 ? -10.422 1.496 -0.102 1.00 98.69 80 ALA A C 1
ATOM 633 O O . ALA A 1 80 ? -10.201 1.009 -1.208 1.00 98.69 80 ALA A O 1
ATOM 634 N N . ALA A 1 81 ? -10.388 2.817 0.108 1.00 98.75 81 ALA A N 1
ATOM 635 C CA . ALA A 1 81 ? -10.056 3.774 -0.948 1.00 98.75 81 ALA A CA 1
ATOM 636 C C . ALA A 1 81 ? -8.625 3.574 -1.482 1.00 98.75 81 ALA A C 1
ATOM 638 O O . ALA A 1 81 ? -8.420 3.561 -2.695 1.00 98.75 81 ALA A O 1
ATOM 639 N N . ALA A 1 82 ? -7.647 3.355 -0.596 1.00 98.62 82 ALA A N 1
ATOM 640 C CA . ALA A 1 82 ? -6.271 3.062 -0.989 1.00 98.62 82 ALA A CA 1
ATOM 641 C C . ALA A 1 82 ? -6.164 1.736 -1.766 1.00 98.62 82 ALA A C 1
ATOM 643 O O . ALA A 1 82 ? -5.523 1.688 -2.814 1.00 98.62 82 ALA A O 1
ATOM 644 N N . ALA A 1 83 ? -6.832 0.675 -1.302 1.00 98.50 83 ALA A N 1
ATOM 645 C CA . ALA A 1 83 ? -6.857 -0.614 -1.993 1.00 98.50 83 ALA A CA 1
ATOM 646 C C . ALA A 1 83 ? -7.521 -0.514 -3.377 1.00 98.50 83 ALA A C 1
ATOM 648 O O . ALA A 1 83 ? -7.062 -1.142 -4.331 1.00 98.50 83 ALA A O 1
ATOM 649 N N . ALA A 1 84 ? -8.567 0.307 -3.510 1.00 98.69 84 ALA A N 1
ATOM 650 C CA . ALA A 1 84 ? -9.237 0.529 -4.784 1.00 98.69 84 ALA A CA 1
ATOM 651 C C . ALA A 1 84 ? -8.286 1.120 -5.836 1.00 98.69 84 ALA A C 1
ATOM 653 O O . ALA A 1 84 ? -8.224 0.611 -6.952 1.00 98.69 84 ALA A O 1
ATOM 654 N N . VAL A 1 85 ? -7.519 2.156 -5.478 1.00 98.50 85 VAL A N 1
ATOM 655 C CA . VAL A 1 85 ? -6.637 2.852 -6.432 1.00 98.50 85 VAL A CA 1
ATOM 656 C C . VAL A 1 85 ? -5.314 2.130 -6.680 1.00 98.50 85 VAL A C 1
ATOM 658 O O . VAL A 1 85 ? -4.817 2.165 -7.800 1.00 98.50 85 VAL A O 1
ATOM 661 N N . PHE A 1 86 ? -4.744 1.472 -5.667 1.00 98.31 86 PHE A N 1
ATOM 662 C CA . PHE A 1 86 ? -3.428 0.838 -5.788 1.00 98.31 86 PHE A CA 1
ATOM 663 C C . PHE A 1 86 ? -3.472 -0.633 -6.202 1.00 98.31 86 PHE A C 1
ATOM 665 O O . PHE A 1 86 ? -2.448 -1.153 -6.633 1.00 98.31 86 PHE A O 1
ATOM 672 N N . LEU A 1 87 ? -4.615 -1.314 -6.060 1.00 97.62 87 LEU A N 1
ATOM 673 C CA . LEU A 1 87 ? -4.698 -2.761 -6.279 1.00 97.62 87 LEU A CA 1
ATOM 674 C C . LEU A 1 87 ? -5.871 -3.150 -7.182 1.00 97.62 87 LEU A C 1
ATOM 676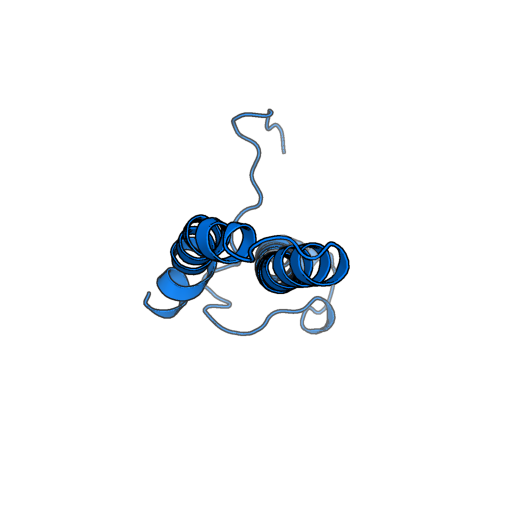 O O . LEU A 1 87 ? -5.661 -3.778 -8.213 1.00 97.62 87 LEU A O 1
ATOM 680 N N . VAL A 1 88 ? -7.099 -2.736 -6.856 1.00 98.38 88 VAL A N 1
ATOM 681 C CA . VAL A 1 88 ? -8.285 -3.141 -7.637 1.00 98.38 88 VAL A CA 1
ATOM 682 C C . VAL A 1 88 ? -8.281 -2.529 -9.037 1.00 98.38 88 VAL A C 1
ATOM 684 O O . VAL A 1 88 ? -8.535 -3.237 -10.007 1.00 98.38 88 VAL A O 1
ATOM 687 N N . TYR A 1 89 ? -7.985 -1.232 -9.158 1.00 98.38 89 TYR A N 1
ATOM 688 C CA . TYR A 1 89 ? -7.972 -0.558 -10.455 1.00 98.38 89 TYR A CA 1
ATOM 689 C C . TYR A 1 89 ? -6.912 -1.142 -11.411 1.00 98.38 89 TYR A C 1
ATOM 691 O O . TYR A 1 89 ? -7.300 -1.504 -12.519 1.00 98.38 89 TYR A O 1
ATOM 699 N N . PRO A 1 90 ? -5.635 -1.342 -11.011 1.00 97.31 90 PRO A N 1
ATOM 700 C CA . PRO A 1 90 ? -4.640 -1.995 -11.869 1.00 97.31 90 PRO A CA 1
ATOM 701 C C . PRO A 1 90 ? -4.992 -3.421 -12.312 1.00 97.31 90 PRO A C 1
ATOM 703 O O . PRO A 1 90 ? -4.633 -3.799 -13.416 1.00 97.31 90 PRO A O 1
ATOM 706 N N . ILE A 1 91 ? -5.702 -4.210 -11.494 1.00 97.81 91 ILE A N 1
ATOM 707 C CA . ILE A 1 91 ? -6.138 -5.570 -11.878 1.00 97.81 91 ILE A CA 1
ATOM 708 C C . ILE A 1 91 ? -7.192 -5.537 -12.997 1.00 97.81 91 ILE A C 1
ATOM 710 O O . ILE A 1 91 ? -7.296 -6.480 -13.778 1.00 97.81 91 ILE A O 1
ATOM 714 N N . GLY A 1 92 ? -8.016 -4.488 -13.042 1.00 97.00 92 GLY A N 1
ATOM 715 C CA . GLY A 1 92 ? -9.111 -4.357 -14.005 1.00 97.00 92 GLY A CA 1
ATOM 716 C C . GLY A 1 92 ? -8.751 -3.649 -15.314 1.00 97.00 92 GLY A C 1
ATOM 717 O O . GLY A 1 92 ? -9.647 -3.473 -16.139 1.00 97.00 92 GLY A O 1
ATOM 718 N N . GLN A 1 93 ? -7.510 -3.183 -15.479 1.00 94.06 93 GLN A N 1
ATOM 719 C CA . GLN A 1 93 ? -6.999 -2.564 -16.711 1.00 94.06 93 GLN A CA 1
ATOM 720 C C . GLN A 1 93 ? -6.224 -3.587 -17.539 1.00 94.06 93 GLN A C 1
ATOM 722 O O . GLN A 1 93 ? -6.412 -3.573 -18.775 1.00 94.06 93 GLN A O 1
#

Organism: NCBI:txid2175174